Protein AF-A0A8I0AM32-F1 (afdb_monomer_lite)

Sequence (58 aa):
MRVEDSSIERSNGGDIVDFIFAKEACIDKYNKILVSDKNKTIPDCVKHLINSELYNLR

Radius of gyration: 12.78 Å; chains: 1; bounding box: 28×26×28 Å

Structure (mmCIF, N/CA/C/O backbone):
data_AF-A0A8I0AM32-F1
#
_entry.id   AF-A0A8I0AM32-F1
#
loop_
_atom_site.group_PDB
_atom_site.id
_atom_site.type_symbol
_atom_site.label_atom_id
_atom_site.label_alt_id
_atom_site.label_comp_id
_atom_site.label_asym_id
_atom_site.label_entity_id
_atom_site.label_seq_id
_atom_site.pdbx_PDB_ins_code
_atom_site.Cartn_x
_atom_site.Cartn_y
_atom_site.Cartn_z
_atom_site.occupancy
_atom_site.B_iso_or_equiv
_atom_site.auth_seq_id
_atom_site.auth_comp_id
_atom_site.auth_asym_id
_atom_site.auth_atom_id
_atom_site.pdbx_PDB_model_num
ATOM 1 N N . MET A 1 1 ? 15.488 14.886 -12.682 1.00 36.09 1 MET A N 1
ATOM 2 C CA . MET A 1 1 ? 14.060 15.135 -12.399 1.00 36.09 1 MET A CA 1
ATOM 3 C C . MET A 1 1 ? 13.647 14.141 -11.323 1.00 36.09 1 MET A C 1
ATOM 5 O O . MET A 1 1 ? 13.660 12.952 -11.602 1.00 36.09 1 MET A O 1
ATOM 9 N N . ARG A 1 2 ? 13.453 14.574 -10.071 1.00 52.09 2 ARG A N 1
ATOM 10 C CA . ARG A 1 2 ? 12.917 13.707 -9.009 1.00 52.09 2 ARG A CA 1
ATOM 11 C C . ARG A 1 2 ? 11.457 14.099 -8.841 1.00 52.09 2 ARG A C 1
ATOM 13 O O . ARG A 1 2 ? 11.186 15.217 -8.422 1.00 52.09 2 ARG A O 1
ATOM 20 N N . VAL A 1 3 ? 10.561 13.227 -9.282 1.00 45.62 3 VAL A N 1
ATOM 21 C CA . VAL A 1 3 ? 9.118 13.389 -9.104 1.00 45.62 3 VAL A CA 1
ATOM 22 C C . VAL A 1 3 ? 8.777 12.610 -7.841 1.00 45.62 3 VAL A C 1
ATOM 24 O O . VAL A 1 3 ? 8.755 11.383 -7.856 1.00 45.62 3 VAL A O 1
ATOM 27 N N . GLU A 1 4 ? 8.641 13.313 -6.718 1.00 47.19 4 GLU A N 1
ATOM 28 C CA . GLU A 1 4 ? 8.025 12.743 -5.521 1.00 47.19 4 GLU A CA 1
ATOM 29 C C . GLU A 1 4 ? 6.514 12.775 -5.738 1.00 47.19 4 GLU A C 1
ATOM 31 O O . GLU A 1 4 ? 5.849 13.770 -5.457 1.00 47.19 4 GLU A O 1
ATOM 36 N N . ASP A 1 5 ? 5.980 11.692 -6.297 1.00 46.34 5 ASP A N 1
ATOM 37 C CA . ASP A 1 5 ? 4.542 11.505 -6.452 1.00 46.34 5 ASP A CA 1
ATOM 38 C C . ASP A 1 5 ? 3.948 11.162 -5.078 1.00 46.34 5 ASP A C 1
ATOM 40 O O . ASP A 1 5 ? 3.720 10.009 -4.716 1.00 46.34 5 ASP A O 1
ATOM 44 N N . SER A 1 6 ? 3.785 12.188 -4.244 1.00 52.09 6 SER A N 1
ATOM 45 C CA . SER A 1 6 ? 2.996 12.104 -3.018 1.00 52.09 6 SER A CA 1
ATOM 46 C C . SER A 1 6 ? 1.548 12.439 -3.359 1.00 52.09 6 SER A C 1
ATOM 48 O O . SER A 1 6 ? 1.002 13.460 -2.952 1.00 52.09 6 SER A O 1
ATOM 50 N N . SER A 1 7 ? 0.917 11.550 -4.126 1.00 47.22 7 SER A N 1
ATOM 51 C CA . SER A 1 7 ? -0.533 11.542 -4.318 1.00 47.22 7 SER A CA 1
ATOM 52 C C . SER A 1 7 ? -1.209 11.085 -3.016 1.00 47.22 7 SER A C 1
ATOM 54 O O . SER A 1 7 ? -1.688 9.962 -2.891 1.00 47.22 7 SER A O 1
ATOM 56 N N . ILE A 1 8 ? -1.169 11.943 -1.992 1.00 53.22 8 ILE A N 1
ATOM 57 C CA . ILE A 1 8 ? -1.920 11.780 -0.746 1.00 53.22 8 ILE A CA 1
ATOM 58 C C . ILE A 1 8 ? -3.222 12.554 -0.940 1.00 53.22 8 ILE A C 1
ATOM 60 O O . ILE A 1 8 ? -3.283 13.761 -0.697 1.00 53.22 8 ILE A O 1
ATOM 64 N N . GLU A 1 9 ? -4.266 11.871 -1.408 1.00 49.97 9 GLU A N 1
ATOM 65 C CA . GLU A 1 9 ? -5.614 12.435 -1.410 1.00 49.97 9 GLU A CA 1
ATOM 66 C C . GLU A 1 9 ? -6.081 12.585 0.040 1.00 49.97 9 GLU A C 1
ATOM 68 O O . GLU A 1 9 ? -6.417 11.622 0.728 1.00 49.97 9 GLU A O 1
ATOM 73 N N . ARG A 1 10 ? -6.043 13.822 0.539 1.00 48.53 10 ARG A N 1
ATOM 74 C CA . ARG A 1 10 ? -6.553 14.165 1.865 1.00 48.53 10 ARG A CA 1
ATOM 75 C C . ARG A 1 10 ? -8.054 14.402 1.737 1.00 48.53 10 ARG A C 1
ATOM 77 O O . ARG A 1 10 ? -8.473 15.390 1.138 1.00 48.53 10 ARG A O 1
ATOM 84 N N . SER A 1 11 ? -8.864 13.507 2.298 1.00 49.34 11 SER A N 1
ATOM 85 C CA . SER A 1 11 ? -10.301 13.739 2.460 1.00 49.34 11 SER A CA 1
ATOM 86 C C . SER A 1 11 ? -10.539 14.973 3.339 1.00 49.34 11 SER A C 1
ATOM 88 O O . SER A 1 11 ? -9.786 15.242 4.272 1.00 49.34 11 SER A O 1
ATOM 90 N N . ASN A 1 12 ? -11.581 15.740 3.016 1.00 48.44 12 ASN A N 1
ATOM 91 C CA . ASN A 1 12 ? -11.827 17.125 3.442 1.00 48.44 12 ASN A CA 1
ATOM 92 C C . ASN A 1 12 ? -12.272 17.300 4.921 1.00 48.44 12 ASN A C 1
ATOM 94 O O . ASN A 1 12 ? -13.138 18.113 5.232 1.00 48.44 12 ASN A O 1
ATOM 98 N N . GLY A 1 13 ? -11.700 16.520 5.838 1.00 55.12 13 GLY A N 1
ATOM 99 C CA . GLY A 1 13 ? -11.937 16.543 7.281 1.00 55.12 13 GLY A CA 1
ATOM 100 C C . GLY A 1 13 ? -10.836 15.729 7.956 1.00 55.12 13 GLY A C 1
ATOM 101 O O . GLY A 1 13 ? -10.596 14.594 7.558 1.00 55.12 13 GLY A O 1
ATOM 102 N N . GLY A 1 14 ? -10.106 16.355 8.878 1.00 59.41 14 GLY A N 1
ATOM 103 C CA . GLY A 1 14 ? -8.809 15.898 9.377 1.00 59.41 14 GLY A CA 1
ATOM 104 C C . GLY A 1 14 ? -8.735 14.443 9.853 1.00 59.41 14 GLY A C 1
ATOM 105 O O . GLY A 1 14 ? -9.697 13.881 10.362 1.00 59.41 14 GLY A O 1
ATOM 106 N N . ASP A 1 15 ? -7.524 13.906 9.701 1.00 57.72 15 ASP A N 1
ATOM 107 C CA . ASP A 1 15 ? -6.988 12.687 10.307 1.00 57.72 15 ASP A CA 1
ATOM 108 C C . ASP A 1 15 ? -7.712 11.370 10.034 1.00 57.72 15 ASP A C 1
ATOM 110 O O . ASP A 1 15 ? -8.365 10.844 10.924 1.00 57.72 15 ASP A O 1
ATOM 114 N N . ILE A 1 16 ? -7.422 10.737 8.889 1.00 54.56 16 ILE A N 1
ATOM 115 C CA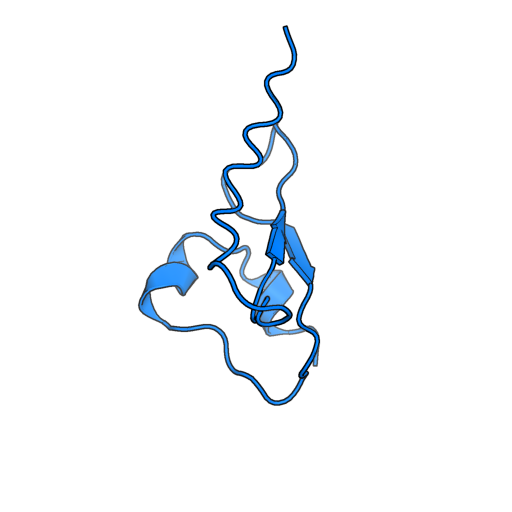 . ILE A 1 16 ? -7.106 9.298 8.883 1.00 54.56 16 ILE A CA 1
ATOM 116 C C . ILE A 1 16 ? -6.005 9.034 7.849 1.00 54.56 16 ILE A C 1
ATOM 118 O O . ILE A 1 16 ? -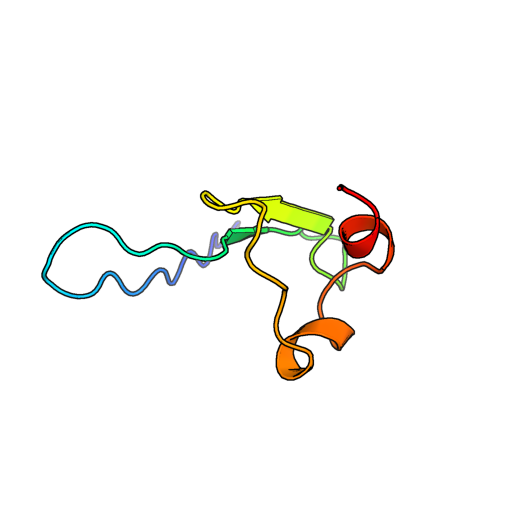6.252 9.008 6.647 1.00 54.56 16 ILE A O 1
ATOM 122 N N . VAL A 1 17 ? -4.779 8.813 8.323 1.00 58.22 17 VAL A N 1
ATOM 123 C CA . VAL A 1 17 ?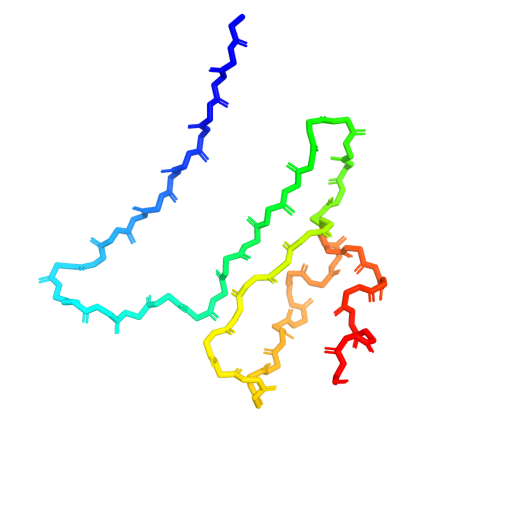 -3.748 8.125 7.540 1.00 58.22 17 VAL A CA 1
ATOM 124 C C . VAL A 1 17 ? -3.474 6.803 8.245 1.00 58.22 17 VAL A C 1
ATOM 126 O O . VAL A 1 17 ? -2.783 6.769 9.261 1.00 58.22 17 VAL A O 1
ATOM 129 N N . ASP A 1 18 ? -4.078 5.724 7.745 1.00 71.19 18 ASP A N 1
ATOM 130 C CA . ASP A 1 18 ? -3.942 4.394 8.346 1.00 71.19 18 ASP A CA 1
ATOM 131 C C . ASP A 1 18 ? -2.558 3.805 8.086 1.00 71.19 18 ASP A C 1
ATOM 133 O O . ASP A 1 18 ? -1.891 3.376 9.022 1.00 71.19 18 ASP A O 1
ATOM 137 N N . PHE A 1 19 ? -2.083 3.860 6.842 1.00 77.81 19 PHE A N 1
ATOM 138 C CA . PHE A 1 19 ? -0.765 3.368 6.459 1.00 77.81 19 PHE A CA 1
ATOM 139 C C . PHE A 1 19 ? -0.116 4.319 5.455 1.00 77.81 19 PHE A C 1
ATOM 141 O O . PHE A 1 19 ? -0.706 4.642 4.426 1.00 77.81 19 PHE A O 1
ATOM 148 N N . ILE A 1 20 ? 1.121 4.731 5.723 1.00 85.44 20 ILE A N 1
ATOM 149 C CA . ILE A 1 20 ? 1.986 5.393 4.743 1.00 85.44 20 ILE A CA 1
ATOM 150 C C . ILE A 1 20 ? 3.031 4.382 4.307 1.00 85.44 20 ILE A C 1
ATOM 152 O O . ILE A 1 20 ? 3.875 3.978 5.107 1.00 85.44 20 ILE A O 1
ATOM 156 N N . PHE A 1 21 ? 2.997 4.004 3.035 1.00 86.31 21 PHE A N 1
ATOM 157 C CA . PHE A 1 21 ? 4.021 3.165 2.428 1.00 86.31 21 PHE A CA 1
ATOM 158 C C . PHE A 1 21 ? 5.048 4.043 1.714 1.00 86.31 21 PHE A C 1
ATOM 160 O O . PHE A 1 21 ? 4.691 4.943 0.958 1.00 86.31 21 PHE A O 1
ATOM 167 N N . ALA A 1 22 ? 6.329 3.775 1.943 1.00 86.81 22 ALA A N 1
ATOM 168 C CA . ALA A 1 22 ? 7.430 4.456 1.279 1.00 86.81 22 ALA A CA 1
ATOM 169 C C . ALA A 1 22 ? 8.444 3.438 0.745 1.00 86.81 22 ALA A C 1
ATOM 171 O O . ALA A 1 22 ? 8.590 2.332 1.278 1.00 86.81 22 ALA A O 1
ATOM 172 N N . LYS A 1 23 ? 9.104 3.801 -0.357 1.00 88.94 23 LYS A N 1
ATOM 173 C CA . LYS A 1 23 ? 10.128 2.983 -1.004 1.00 88.94 23 LYS A CA 1
ATOM 174 C C . LYS A 1 23 ? 11.270 3.838 -1.520 1.00 88.94 23 LYS A C 1
ATOM 176 O O . LYS A 1 23 ? 11.056 4.978 -1.931 1.00 88.94 23 LYS A O 1
ATOM 181 N N . GLU A 1 24 ? 12.466 3.271 -1.559 1.00 88.25 24 GLU A N 1
ATOM 182 C CA . GLU A 1 24 ? 13.569 3.871 -2.305 1.00 88.25 24 GLU A CA 1
ATOM 183 C C . GLU A 1 24 ? 13.340 3.720 -3.816 1.00 88.25 24 GLU A C 1
ATOM 185 O O . GLU A 1 24 ? 12.705 2.773 -4.289 1.00 88.25 24 GLU A O 1
ATOM 190 N N . ALA A 1 25 ? 13.870 4.659 -4.602 1.00 86.19 25 ALA A N 1
ATOM 191 C CA . ALA A 1 25 ? 13.675 4.669 -6.054 1.00 86.19 25 ALA A CA 1
ATOM 192 C C . ALA A 1 25 ? 14.250 3.418 -6.747 1.00 86.19 25 ALA A C 1
ATOM 194 O O . ALA A 1 25 ? 13.740 3.006 -7.783 1.00 86.19 25 ALA A O 1
ATOM 195 N N . CYS A 1 26 ? 15.283 2.807 -6.163 1.00 86.62 26 CYS A N 1
ATOM 196 C CA . CYS A 1 26 ? 15.950 1.606 -6.664 1.00 86.62 26 CYS A CA 1
ATOM 197 C C . CYS A 1 26 ? 15.303 0.286 -6.211 1.00 86.62 26 CYS A C 1
ATOM 199 O O . CYS A 1 26 ? 15.790 -0.777 -6.589 1.00 86.62 26 CYS A O 1
ATOM 201 N N . ILE A 1 27 ? 14.233 0.335 -5.412 1.00 84.38 27 ILE A N 1
ATOM 202 C CA . ILE A 1 27 ? 13.580 -0.854 -4.859 1.00 84.38 27 ILE A CA 1
ATOM 203 C C . ILE A 1 27 ? 12.204 -1.031 -5.503 1.00 84.38 27 ILE A C 1
ATOM 205 O O . ILE A 1 27 ? 11.441 -0.076 -5.672 1.00 84.38 27 ILE A O 1
ATOM 209 N N . ASP A 1 28 ? 11.889 -2.272 -5.860 1.00 88.94 28 ASP A N 1
ATOM 210 C CA . ASP A 1 28 ? 10.633 -2.646 -6.517 1.00 88.94 28 ASP A CA 1
ATOM 211 C C . ASP A 1 28 ? 9.437 -2.666 -5.544 1.00 88.94 28 ASP A C 1
ATOM 213 O O . ASP A 1 28 ? 8.324 -2.286 -5.892 1.00 88.94 28 ASP A O 1
ATOM 217 N N . LYS A 1 29 ? 9.688 -3.018 -4.277 1.00 90.81 29 LYS A N 1
ATOM 218 C CA . LYS A 1 29 ? 8.682 -3.112 -3.208 1.00 90.81 29 LYS A CA 1
ATOM 219 C C . LYS A 1 29 ? 8.802 -1.997 -2.173 1.00 90.81 29 LYS A C 1
ATOM 221 O O . LYS A 1 29 ? 9.876 -1.434 -1.966 1.00 90.81 29 LYS A O 1
ATOM 226 N N . TYR A 1 30 ? 7.713 -1.722 -1.458 1.00 91.00 30 TYR A N 1
ATOM 227 C CA . TYR A 1 30 ? 7.747 -0.828 -0.301 1.00 91.00 30 TYR A CA 1
ATOM 228 C C . TYR A 1 30 ? 8.646 -1.397 0.796 1.00 91.00 30 TYR A C 1
ATOM 230 O O . TYR A 1 30 ? 8.451 -2.529 1.239 1.00 91.00 30 TYR A O 1
ATOM 238 N N . ASN A 1 31 ? 9.642 -0.610 1.211 1.00 87.19 31 ASN A N 1
ATOM 239 C CA . ASN A 1 31 ? 10.630 -0.977 2.229 1.00 87.19 31 ASN A CA 1
ATOM 240 C C . ASN A 1 31 ? 10.471 -0.173 3.529 1.00 87.19 31 ASN A C 1
ATOM 242 O O . ASN A 1 31 ? 11.203 -0.409 4.485 1.00 87.19 31 ASN A O 1
ATOM 246 N N . LYS A 1 32 ? 9.489 0.735 3.595 1.00 86.88 32 LYS A N 1
ATOM 247 C CA . LYS A 1 32 ? 9.123 1.467 4.805 1.00 86.88 32 LYS A CA 1
ATOM 248 C C . LYS A 1 32 ? 7.604 1.581 4.935 1.00 86.88 32 LYS A C 1
ATOM 250 O O . LYS A 1 32 ? 6.912 1.855 3.957 1.00 86.88 32 LYS A O 1
ATOM 255 N N . ILE A 1 33 ? 7.100 1.405 6.154 1.00 85.56 33 ILE A N 1
ATOM 256 C CA . ILE A 1 33 ? 5.693 1.604 6.509 1.00 85.56 33 ILE A CA 1
ATOM 257 C C . ILE A 1 33 ? 5.597 2.476 7.763 1.00 85.56 33 ILE A C 1
ATOM 259 O O . ILE A 1 33 ? 6.361 2.291 8.710 1.00 85.56 33 ILE A O 1
ATOM 263 N N . LEU A 1 34 ? 4.679 3.439 7.768 1.00 83.25 34 LEU A N 1
ATOM 264 C CA . LEU A 1 34 ? 4.305 4.207 8.954 1.00 83.25 34 LEU A CA 1
ATOM 265 C C . LEU A 1 34 ? 2.821 3.967 9.218 1.00 83.25 34 LEU A C 1
ATOM 267 O O . LEU A 1 34 ? 1.989 4.222 8.353 1.00 83.25 34 LEU A O 1
ATOM 271 N N . VAL A 1 35 ? 2.507 3.468 10.407 1.00 81.31 35 VAL A N 1
ATOM 272 C CA . VAL A 1 35 ? 1.147 3.195 10.876 1.00 81.31 35 VAL A CA 1
ATOM 273 C C . VAL A 1 35 ? 1.004 3.845 12.247 1.00 81.31 35 VAL A C 1
ATOM 275 O O . VAL A 1 35 ? 1.885 3.699 13.095 1.00 81.31 35 VAL A O 1
ATOM 278 N N . SER A 1 36 ? -0.070 4.605 12.458 1.00 73.62 36 SER A N 1
ATOM 279 C CA . SER A 1 36 ? -0.321 5.234 13.764 1.00 73.62 36 SER A CA 1
ATOM 280 C C . SER A 1 36 ? -0.778 4.198 14.801 1.00 73.62 36 SER A C 1
ATOM 282 O O . SER A 1 36 ? -0.347 4.215 15.952 1.00 73.62 36 SER A O 1
ATOM 284 N N . ASP A 1 37 ? -1.594 3.233 14.371 1.00 77.25 37 ASP A N 1
ATOM 285 C CA . ASP A 1 37 ? -2.113 2.151 15.207 1.00 77.25 37 ASP A CA 1
ATOM 286 C C . ASP A 1 37 ? -1.433 0.817 14.874 1.00 77.25 37 ASP A C 1
ATOM 288 O O . ASP A 1 37 ? -1.720 0.182 13.860 1.00 77.25 37 ASP A O 1
ATOM 292 N N . LYS A 1 38 ? -0.546 0.366 15.764 1.00 74.12 38 LYS A N 1
ATOM 293 C CA . LYS A 1 38 ? 0.209 -0.888 15.609 1.00 74.12 38 LYS A CA 1
ATOM 294 C C . LYS A 1 38 ? -0.661 -2.149 15.648 1.00 74.12 38 LYS A C 1
ATOM 296 O O . LYS A 1 38 ? -0.181 -3.215 15.275 1.00 74.12 38 LYS A O 1
ATOM 301 N N . ASN A 1 39 ? -1.916 -2.049 16.089 1.00 77.12 39 ASN A N 1
ATOM 302 C CA . ASN A 1 39 ? -2.846 -3.178 16.069 1.00 77.12 39 ASN A CA 1
ATOM 303 C C . ASN A 1 39 ? -3.496 -3.368 14.694 1.00 77.12 39 ASN A C 1
ATOM 305 O O . ASN A 1 39 ? -4.123 -4.401 14.453 1.00 77.12 39 ASN A O 1
ATOM 309 N N . LYS A 1 40 ? -3.351 -2.399 13.779 1.00 77.56 40 LYS A N 1
ATOM 310 C CA . LYS A 1 40 ? -3.880 -2.518 12.422 1.00 77.56 40 LYS A CA 1
ATOM 311 C C . LYS A 1 40 ? -3.025 -3.467 11.601 1.00 77.56 40 LYS A C 1
ATOM 313 O O . LYS A 1 40 ? -1.807 -3.341 11.495 1.00 77.56 40 LYS A O 1
ATOM 318 N N . THR A 1 41 ? -3.698 -4.417 10.974 1.00 81.19 41 THR A N 1
ATOM 319 C CA . THR A 1 41 ? -3.085 -5.374 10.062 1.00 81.19 41 THR A CA 1
ATOM 320 C C . THR A 1 41 ? -3.064 -4.824 8.646 1.00 81.19 41 THR A C 1
ATOM 322 O O . THR A 1 41 ? -4.057 -4.273 8.172 1.00 81.19 41 THR A O 1
ATOM 325 N N . ILE A 1 42 ? -1.946 -5.024 7.953 1.00 82.88 42 ILE A N 1
ATOM 326 C CA . ILE A 1 42 ? -1.818 -4.698 6.532 1.00 82.88 42 ILE A CA 1
ATOM 327 C C . ILE A 1 42 ? -2.806 -5.571 5.733 1.00 82.88 42 ILE A C 1
ATOM 329 O O . ILE A 1 42 ? -2.795 -6.792 5.914 1.00 82.88 42 ILE A O 1
ATOM 333 N N . PRO A 1 43 ? -3.632 -4.993 4.843 1.00 82.44 43 PRO A N 1
ATOM 334 C CA . PRO A 1 43 ? -4.540 -5.764 3.997 1.00 82.44 43 PRO A CA 1
ATOM 335 C C . PRO A 1 43 ? -3.798 -6.736 3.067 1.00 82.44 43 PRO A C 1
ATOM 337 O O . PRO A 1 43 ? -2.805 -6.370 2.435 1.00 82.44 43 PRO A O 1
ATOM 340 N N . ASP A 1 44 ? -4.316 -7.957 2.899 1.00 84.00 44 ASP A N 1
ATOM 341 C CA . ASP A 1 44 ? -3.681 -8.969 2.038 1.00 84.00 44 ASP A CA 1
ATOM 342 C C . ASP A 1 44 ? -3.588 -8.534 0.563 1.00 84.00 44 ASP A C 1
ATOM 344 O O . ASP A 1 44 ? -2.662 -8.926 -0.149 1.00 84.00 44 ASP A O 1
ATOM 348 N N . CYS A 1 45 ? -4.497 -7.668 0.102 1.00 83.31 45 CYS A N 1
ATOM 349 C CA . CYS A 1 45 ? -4.511 -7.178 -1.276 1.00 83.31 45 CYS A CA 1
ATOM 350 C C . CYS A 1 45 ? -3.266 -6.357 -1.647 1.00 83.31 45 CYS A C 1
ATOM 352 O O . CYS A 1 45 ? -2.849 -6.401 -2.800 1.00 83.31 45 CYS A O 1
ATOM 354 N N . VAL A 1 46 ? -2.627 -5.670 -0.693 1.00 83.31 46 VAL A N 1
ATOM 355 C CA . VAL A 1 46 ? -1.394 -4.891 -0.929 1.00 83.31 46 VAL A CA 1
ATOM 356 C C . VAL A 1 46 ? -0.128 -5.661 -0.550 1.00 83.31 46 VAL A C 1
ATOM 358 O O . VAL A 1 46 ? 0.986 -5.187 -0.763 1.00 83.31 46 VAL A O 1
ATOM 361 N N . LYS A 1 47 ? -0.276 -6.885 -0.030 1.00 85.12 47 LYS A N 1
ATOM 362 C CA . LYS A 1 47 ? 0.819 -7.661 0.557 1.00 85.12 47 LYS A CA 1
ATOM 363 C C . LYS A 1 47 ? 1.944 -7.977 -0.433 1.00 85.12 47 LYS A C 1
ATOM 365 O O . LYS A 1 47 ? 3.124 -8.020 -0.087 1.00 85.12 47 LYS A O 1
ATOM 370 N N . HIS A 1 48 ? 1.580 -8.185 -1.693 1.00 87.81 48 HIS A N 1
ATOM 371 C CA . HIS A 1 48 ? 2.526 -8.488 -2.763 1.00 87.81 48 HIS A CA 1
ATOM 372 C C . HIS A 1 48 ? 3.441 -7.299 -3.120 1.00 87.81 48 HIS A C 1
ATOM 374 O O . HIS A 1 48 ? 4.544 -7.519 -3.625 1.00 87.81 48 HIS A O 1
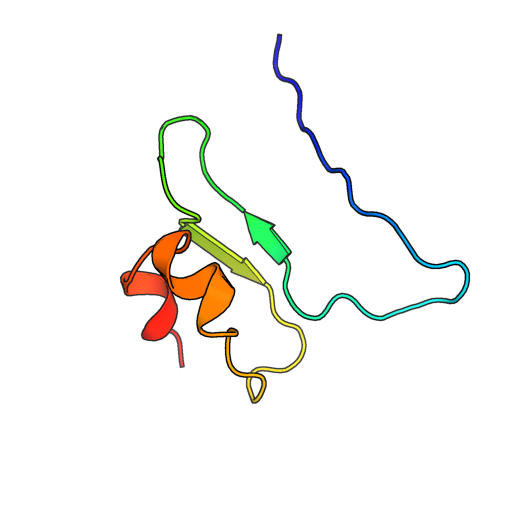ATOM 380 N N . LEU A 1 49 ? 3.020 -6.067 -2.805 1.00 88.00 49 LEU A N 1
ATOM 381 C CA . LEU A 1 49 ? 3.742 -4.819 -3.091 1.00 88.00 49 LEU A CA 1
ATOM 382 C C . LEU A 1 49 ? 4.744 -4.432 -1.995 1.00 88.00 49 LEU A C 1
ATOM 384 O O . LEU A 1 49 ? 5.556 -3.528 -2.182 1.00 88.00 49 LEU A O 1
ATOM 388 N N . ILE A 1 50 ? 4.688 -5.084 -0.837 1.00 89.00 50 ILE A N 1
ATOM 389 C CA . ILE A 1 50 ? 5.449 -4.712 0.357 1.00 89.00 50 ILE A CA 1
ATOM 390 C C . ILE A 1 50 ? 6.533 -5.764 0.597 1.00 89.00 50 ILE A C 1
ATOM 392 O O . ILE A 1 50 ? 6.323 -6.963 0.386 1.00 89.00 50 ILE A O 1
ATOM 396 N N . ASN A 1 51 ? 7.718 -5.319 1.015 1.00 87.69 51 ASN A N 1
ATOM 397 C CA . ASN A 1 51 ? 8.801 -6.222 1.377 1.00 87.69 51 ASN A CA 1
ATOM 398 C C . ASN A 1 51 ? 8.367 -7.108 2.558 1.00 87.69 51 ASN A C 1
ATOM 400 O O . ASN A 1 51 ? 7.827 -6.621 3.552 1.00 87.69 51 ASN A O 1
ATOM 404 N N . SER A 1 52 ? 8.626 -8.413 2.453 1.00 85.31 52 SER A N 1
ATOM 405 C CA . SER A 1 52 ? 8.275 -9.398 3.473 1.00 85.31 52 SER A CA 1
ATOM 406 C C . SER A 1 52 ? 8.862 -9.097 4.853 1.00 85.31 52 SER A C 1
ATOM 408 O O . SER A 1 52 ? 8.289 -9.487 5.866 1.00 85.31 52 SER A O 1
ATOM 410 N N . GLU A 1 53 ? 9.979 -8.377 4.899 1.00 83.69 53 GLU A N 1
ATOM 411 C CA . GLU A 1 53 ? 10.637 -7.957 6.138 1.00 83.69 53 GLU A CA 1
ATOM 412 C C . GLU A 1 53 ? 9.764 -7.018 6.984 1.00 83.69 53 GLU A C 1
ATOM 414 O O . GLU A 1 53 ? 9.818 -7.065 8.213 1.00 83.69 53 GLU A O 1
ATOM 419 N N . LEU A 1 54 ? 8.891 -6.228 6.350 1.00 79.75 54 LEU A N 1
ATOM 420 C CA . LEU A 1 54 ? 8.003 -5.295 7.047 1.00 79.75 54 LEU A CA 1
ATOM 421 C C . LEU A 1 54 ? 6.843 -5.981 7.778 1.00 79.75 54 LEU A C 1
ATOM 423 O O . LEU A 1 54 ? 6.234 -5.357 8.642 1.00 79.75 54 LEU A O 1
ATOM 427 N N . TYR A 1 55 ? 6.554 -7.257 7.498 1.00 71.62 55 TYR A N 1
ATOM 428 C CA . TYR A 1 55 ? 5.545 -8.015 8.256 1.00 71.62 55 TYR A CA 1
ATOM 429 C C . TYR A 1 55 ? 6.025 -8.439 9.644 1.00 71.62 55 TYR A C 1
ATOM 431 O O . TYR A 1 55 ? 5.201 -8.787 10.488 1.00 71.62 55 TYR A O 1
ATOM 439 N N . ASN A 1 56 ? 7.340 -8.426 9.876 1.00 65.38 56 ASN A N 1
ATOM 440 C CA . ASN A 1 56 ? 7.949 -8.913 11.112 1.00 65.38 56 ASN A CA 1
ATOM 441 C C . ASN A 1 56 ? 8.267 -7.792 12.114 1.00 65.38 56 ASN A C 1
ATOM 443 O O . ASN A 1 56 ? 8.700 -8.085 13.226 1.00 65.38 56 ASN A O 1
ATOM 447 N N . LEU A 1 57 ? 8.040 -6.523 11.753 1.00 57.69 57 LEU A N 1
ATOM 448 C CA . LEU A 1 57 ? 8.095 -5.391 12.680 1.00 57.69 57 LEU A CA 1
ATOM 449 C C . LEU A 1 57 ? 6.814 -5.365 13.532 1.00 57.69 57 LEU A C 1
ATOM 451 O O . LEU A 1 57 ? 5.882 -4.617 13.248 1.00 57.69 57 LEU A O 1
ATOM 455 N N . ARG A 1 58 ? 6.756 -6.224 14.552 1.00 50.28 58 ARG A N 1
ATOM 456 C CA . ARG A 1 58 ? 5.789 -6.139 15.656 1.00 50.28 58 ARG A CA 1
ATOM 457 C C . ARG A 1 58 ? 6.453 -5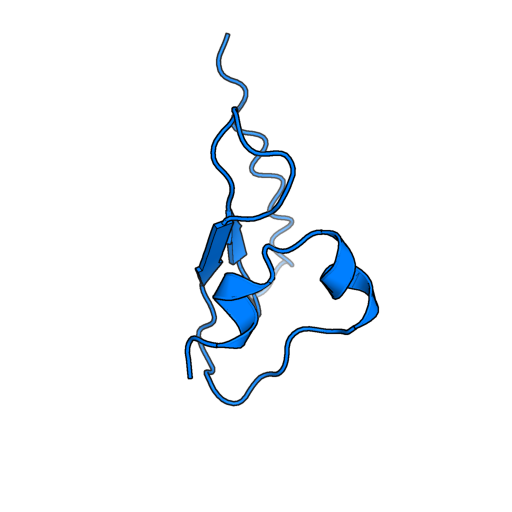.546 16.889 1.00 50.28 58 ARG A C 1
ATOM 459 O O . ARG A 1 58 ? 7.582 -5.983 17.199 1.00 50.28 58 ARG A O 1
#

Foldseek 3Di:
DDDPPPPPPDDPDDDDDQKDFDDDPPDQAGPDIDGPDPVDDDDPVCVVRHDPVVNPPD

Secondary structure (DSSP, 8-state):
-----------SSS----EEEE--TT-SSB-EEEES-TTPPPPGGGGGGB-GGGGG--

Organism: NCBI:txid2763039

pLDDT: mean 72.52, st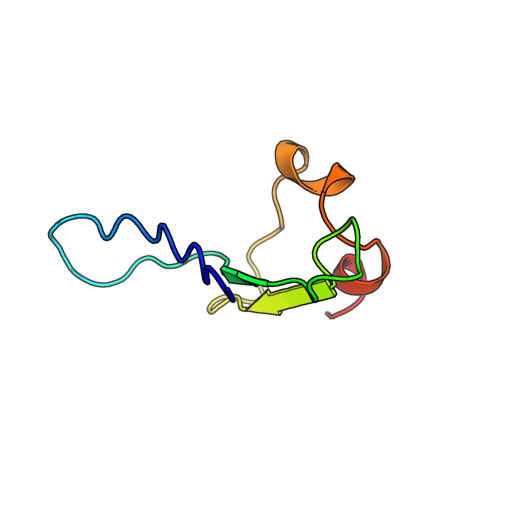d 16.07, range [36.09, 91.0]